Protein AF-A0A9N9RBT6-F1 (afdb_monomer_lite)

Structure (mmCIF, N/CA/C/O backbone):
data_AF-A0A9N9RBT6-F1
#
_entry.id   AF-A0A9N9RBT6-F1
#
loop_
_atom_site.group_PDB
_atom_site.id
_atom_site.type_symbol
_atom_site.label_atom_id
_atom_site.label_alt_id
_atom_site.label_comp_id
_atom_site.label_asym_id
_atom_site.label_entity_id
_atom_site.label_seq_id
_atom_site.pdbx_PDB_ins_code
_atom_site.Cartn_x
_atom_site.Cartn_y
_atom_site.Cartn_z
_atom_site.occupancy
_atom_site.B_iso_or_equiv
_atom_site.auth_seq_id
_atom_site.auth_comp_id
_atom_site.auth_asym_id
_atom_site.auth_atom_id
_atom_site.pdbx_PDB_model_num
ATOM 1 N N . MET A 1 1 ? 18.161 -20.774 10.413 1.00 52.84 1 MET A N 1
ATOM 2 C CA . MET A 1 1 ? 17.268 -19.780 11.058 1.00 52.84 1 MET A CA 1
ATOM 3 C C . MET A 1 1 ? 17.213 -18.437 10.301 1.00 52.84 1 MET A C 1
ATOM 5 O O . MET A 1 1 ? 16.970 -17.416 10.923 1.00 52.84 1 MET A O 1
ATOM 9 N N . GLY A 1 2 ? 17.414 -18.402 8.971 1.00 64.50 2 GLY A N 1
ATOM 10 C CA . GLY A 1 2 ? 17.538 -17.132 8.224 1.00 64.50 2 GLY A CA 1
ATOM 11 C C . GLY A 1 2 ? 16.326 -16.711 7.378 1.00 64.50 2 GLY A C 1
ATOM 12 O O . GLY A 1 2 ? 16.157 -15.529 7.116 1.00 64.50 2 GLY A O 1
ATOM 13 N N . THR A 1 3 ? 15.465 -17.640 6.949 1.00 75.50 3 THR A N 1
ATOM 14 C CA . THR A 1 3 ? 14.363 -17.349 6.006 1.00 75.50 3 THR A CA 1
ATOM 15 C C . THR A 1 3 ? 13.043 -17.027 6.699 1.00 75.50 3 THR A C 1
ATOM 17 O O . THR A 1 3 ? 12.345 -16.108 6.285 1.00 75.50 3 THR A O 1
ATOM 20 N N . THR A 1 4 ? 12.726 -17.722 7.793 1.00 81.62 4 THR A N 1
ATOM 21 C CA . THR A 1 4 ? 11.496 -17.502 8.568 1.00 81.62 4 THR A CA 1
ATOM 22 C C . THR A 1 4 ? 11.439 -16.105 9.182 1.00 81.62 4 THR A C 1
ATOM 24 O O . THR A 1 4 ? 10.393 -15.467 9.123 1.00 81.62 4 THR A O 1
ATOM 27 N N . GLY A 1 5 ? 12.564 -15.587 9.688 1.00 85.06 5 GLY A N 1
ATOM 28 C CA . GLY A 1 5 ? 12.639 -14.224 10.228 1.00 85.06 5 GLY A CA 1
ATOM 29 C C . GLY A 1 5 ? 12.307 -13.151 9.18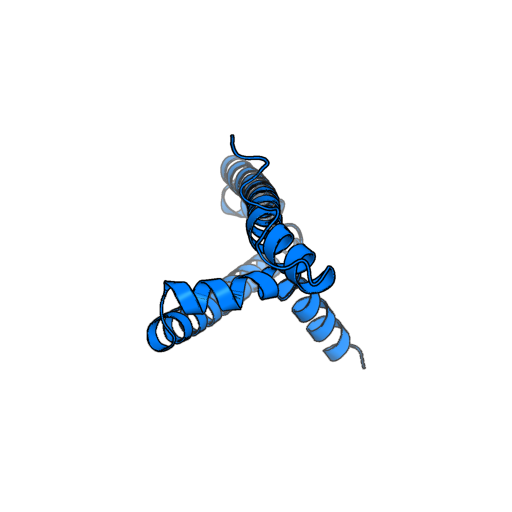7 1.00 85.06 5 GLY A C 1
ATOM 30 O O . GLY A 1 5 ? 11.530 -12.245 9.467 1.00 85.06 5 GLY A O 1
ATOM 31 N N . LEU A 1 6 ? 12.809 -13.294 7.955 1.00 87.56 6 LEU A N 1
ATOM 32 C CA . LEU A 1 6 ? 12.514 -12.360 6.863 1.00 87.56 6 LEU A CA 1
ATOM 33 C C . LEU A 1 6 ? 11.032 -12.392 6.470 1.00 87.56 6 LEU A C 1
ATOM 35 O O . LEU A 1 6 ? 10.429 -11.341 6.268 1.00 87.56 6 LEU A O 1
ATOM 39 N N . SER A 1 7 ? 10.429 -13.583 6.400 1.00 86.50 7 SER A N 1
ATOM 40 C CA . SER A 1 7 ? 9.000 -13.735 6.104 1.00 86.50 7 SER A CA 1
ATOM 41 C C . SER A 1 7 ? 8.112 -13.094 7.172 1.00 86.50 7 SER A C 1
ATOM 43 O O . SER A 1 7 ? 7.114 -12.463 6.833 1.00 86.50 7 SER A O 1
ATOM 45 N N . ILE A 1 8 ? 8.486 -13.217 8.448 1.00 89.75 8 ILE A N 1
ATOM 46 C CA . ILE A 1 8 ? 7.746 -12.623 9.569 1.00 89.75 8 ILE A CA 1
ATOM 47 C C . ILE A 1 8 ? 7.864 -11.096 9.547 1.00 89.75 8 ILE A C 1
ATOM 49 O O . ILE A 1 8 ? 6.856 -10.411 9.699 1.00 89.75 8 ILE A O 1
ATOM 53 N N . THR A 1 9 ? 9.055 -10.548 9.291 1.00 91.19 9 THR A N 1
ATOM 54 C CA . THR A 1 9 ? 9.237 -9.094 9.161 1.00 91.19 9 THR A CA 1
ATOM 55 C C . THR A 1 9 ? 8.417 -8.530 8.002 1.00 91.19 9 THR A C 1
ATOM 57 O O . THR A 1 9 ? 7.743 -7.518 8.172 1.00 91.19 9 THR A O 1
ATOM 60 N N . LEU A 1 10 ? 8.402 -9.214 6.850 1.00 89.50 10 LEU A N 1
ATOM 61 C CA . LEU A 1 10 ? 7.557 -8.833 5.714 1.00 89.50 10 LEU A CA 1
ATOM 62 C C . LEU A 1 10 ? 6.067 -8.867 6.077 1.00 89.50 10 LEU A C 1
ATOM 64 O O . LEU A 1 10 ? 5.341 -7.931 5.752 1.00 89.50 10 LEU A O 1
ATOM 68 N N . ALA A 1 11 ? 5.612 -9.910 6.775 1.00 89.06 11 ALA A N 1
ATOM 69 C CA . ALA A 1 11 ? 4.227 -10.008 7.226 1.00 89.06 11 ALA A CA 1
ATOM 70 C C . ALA A 1 11 ? 3.857 -8.864 8.183 1.00 89.06 11 ALA A C 1
ATOM 72 O O . ALA A 1 11 ? 2.805 -8.250 8.019 1.00 89.06 11 ALA A O 1
ATOM 73 N N . ASN A 1 12 ? 4.740 -8.526 9.127 1.00 91.12 12 ASN A N 1
ATOM 74 C CA . ASN A 1 12 ? 4.527 -7.420 10.059 1.00 91.12 12 ASN A CA 1
ATOM 75 C C . ASN A 1 12 ? 4.393 -6.072 9.329 1.00 91.12 12 ASN A C 1
ATOM 77 O O . ASN A 1 12 ? 3.508 -5.280 9.643 1.00 91.12 12 ASN A O 1
ATOM 81 N N . SER A 1 13 ? 5.218 -5.837 8.303 1.00 89.00 13 SER A N 1
ATOM 82 C CA . SER A 1 13 ? 5.123 -4.631 7.472 1.00 89.00 13 SER A CA 1
ATOM 83 C C . SER A 1 13 ? 3.835 -4.558 6.644 1.00 89.00 13 SER A C 1
ATOM 85 O O . SER A 1 13 ? 3.343 -3.459 6.415 1.00 89.00 13 SER A O 1
ATOM 87 N N . ILE A 1 14 ? 3.285 -5.695 6.198 1.00 86.94 14 ILE A N 1
ATOM 88 C CA . ILE A 1 14 ? 2.030 -5.738 5.424 1.00 86.94 14 ILE A CA 1
ATOM 89 C C . ILE A 1 14 ? 0.811 -5.530 6.326 1.00 86.94 14 ILE A C 1
ATOM 91 O O . ILE A 1 14 ? -0.1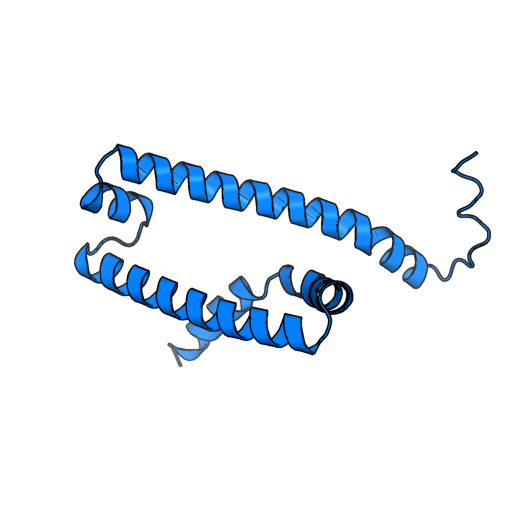00 -4.797 5.951 1.00 86.94 14 ILE A O 1
ATOM 95 N N . ILE A 1 15 ? 0.778 -6.177 7.496 1.00 88.81 15 ILE A N 1
ATOM 96 C CA . ILE A 1 15 ? -0.349 -6.067 8.434 1.00 88.81 15 ILE A CA 1
ATOM 97 C C . ILE A 1 15 ? -0.480 -4.618 8.914 1.00 88.81 15 ILE A C 1
ATOM 99 O O . ILE A 1 15 ? -1.570 -4.047 8.835 1.00 88.81 15 ILE A O 1
ATOM 103 N N . GLY A 1 16 ? 0.640 -4.024 9.349 1.00 81.88 16 GLY A N 1
ATOM 104 C CA . GLY A 1 16 ? 0.742 -2.616 9.730 1.00 81.88 16 GLY A CA 1
ATOM 105 C C . GLY A 1 16 ? -0.433 -2.102 10.575 1.00 81.88 16 GLY A C 1
ATOM 106 O O . GLY A 1 16 ? -1.038 -2.828 11.361 1.00 81.88 16 GLY A O 1
ATOM 107 N N . VAL A 1 17 ? -0.774 -0.826 10.387 1.00 74.00 17 VAL A N 1
ATOM 108 C CA . VAL A 1 17 ? -1.951 -0.184 11.007 1.00 74.00 17 VAL A CA 1
ATOM 109 C C . VAL A 1 17 ? -3.251 -0.526 10.254 1.00 74.00 17 VAL A C 1
ATOM 111 O O . VAL A 1 17 ? -4.346 -0.361 10.789 1.00 74.00 17 VAL A O 1
ATOM 114 N N . GLY A 1 18 ? -3.157 -1.071 9.035 1.00 78.19 18 GLY A N 1
ATOM 115 C CA . GLY A 1 18 ? -4.307 -1.392 8.180 1.00 78.19 18 GLY A CA 1
ATOM 116 C C . GLY A 1 18 ? -5.287 -2.404 8.784 1.00 78.19 18 GLY A C 1
ATOM 117 O O . GLY A 1 18 ? -6.466 -2.405 8.431 1.00 78.19 18 GLY A O 1
ATOM 118 N N . ILE A 1 19 ? -4.849 -3.217 9.752 1.00 86.62 19 ILE A N 1
ATOM 119 C CA . ILE A 1 19 ? -5.726 -4.170 10.442 1.00 86.62 19 ILE A CA 1
ATOM 120 C C . ILE A 1 19 ? -6.841 -3.501 11.260 1.00 86.62 19 ILE A C 1
ATOM 122 O O . ILE A 1 19 ? -7.884 -4.113 11.473 1.00 86.62 19 ILE A O 1
ATOM 126 N N . LEU A 1 20 ? -6.671 -2.234 11.658 1.00 82.50 20 LEU A N 1
ATOM 127 C CA . LEU A 1 20 ? -7.714 -1.468 12.351 1.00 82.50 20 LEU A CA 1
ATOM 128 C C . LEU A 1 20 ? -8.911 -1.152 11.441 1.00 82.50 20 LEU A C 1
ATOM 130 O O . LEU A 1 20 ? -10.033 -1.041 11.926 1.00 82.50 20 LEU A O 1
ATOM 134 N N . ALA A 1 21 ? -8.691 -1.054 10.127 1.00 81.38 21 ALA A N 1
ATOM 135 C CA . ALA A 1 21 ? -9.739 -0.770 9.147 1.00 81.38 21 ALA A CA 1
ATOM 136 C C . ALA A 1 21 ? -10.459 -2.037 8.644 1.00 81.38 21 ALA A C 1
ATOM 138 O O . ALA A 1 21 ? -11.589 -1.954 8.168 1.00 81.38 21 ALA A O 1
ATOM 139 N N . MET A 1 22 ? -9.852 -3.223 8.791 1.00 86.25 22 MET A N 1
ATOM 140 C CA . MET A 1 22 ? -10.468 -4.509 8.427 1.00 86.25 22 MET A CA 1
ATOM 141 C C . MET A 1 22 ? -11.884 -4.708 9.004 1.00 86.25 22 MET A C 1
ATOM 143 O O . MET A 1 22 ? -12.783 -5.012 8.220 1.00 86.25 22 MET A O 1
ATOM 147 N N . PRO A 1 23 ? -12.151 -4.527 10.317 1.00 84.88 23 PRO A N 1
ATOM 148 C CA . PRO A 1 23 ? -13.500 -4.717 10.859 1.00 84.88 23 PRO A CA 1
ATOM 149 C C . PRO A 1 23 ? -14.528 -3.750 10.255 1.00 84.88 23 PRO A C 1
ATOM 151 O O . PRO A 1 23 ? -15.669 -4.146 10.021 1.00 84.88 23 PRO A O 1
ATOM 154 N N . PHE A 1 24 ? -14.123 -2.517 9.938 1.00 82.44 24 PHE A N 1
ATOM 155 C CA . PHE A 1 24 ? -14.982 -1.547 9.261 1.00 82.44 24 PHE A CA 1
ATOM 156 C C . PHE A 1 24 ? -15.344 -2.012 7.841 1.00 82.44 24 PHE A C 1
ATOM 158 O O . PHE A 1 24 ? -16.513 -1.973 7.460 1.00 82.44 24 PHE A O 1
ATOM 165 N N . CYS A 1 25 ? -14.385 -2.562 7.086 1.00 82.00 25 CYS A N 1
ATOM 166 C CA . CYS A 1 25 ? -14.654 -3.161 5.774 1.00 82.00 25 CYS A CA 1
ATOM 167 C C . CYS A 1 25 ? -15.693 -4.294 5.844 1.00 82.00 25 CYS A C 1
ATOM 169 O O . CYS A 1 25 ? -16.566 -4.381 4.982 1.00 82.00 25 CYS A O 1
ATOM 171 N N . PHE A 1 26 ? -15.630 -5.144 6.875 1.00 86.62 26 PHE A N 1
ATOM 172 C CA . PHE A 1 26 ? -16.602 -6.226 7.070 1.00 86.62 26 PHE A CA 1
ATOM 173 C C . PHE A 1 26 ? -18.004 -5.716 7.424 1.00 86.62 26 PHE A C 1
ATOM 175 O O . PHE A 1 26 ? -18.986 -6.311 6.977 1.00 86.62 26 PHE A O 1
ATOM 182 N N . GLN A 1 27 ? -18.113 -4.625 8.189 1.00 82.88 27 GLN A N 1
ATOM 183 C CA . GLN A 1 27 ? -19.407 -4.018 8.515 1.00 82.88 27 GLN A CA 1
ATOM 184 C C . GLN A 1 27 ? -20.073 -3.367 7.298 1.00 82.88 27 GLN A C 1
ATOM 186 O O . GLN A 1 27 ? -21.282 -3.494 7.138 1.00 82.88 27 GLN A O 1
ATOM 191 N N . GLN A 1 28 ? -19.297 -2.716 6.426 1.00 85.00 28 GLN A N 1
ATOM 192 C CA . GLN A 1 28 ? -19.834 -2.019 5.252 1.00 85.00 28 GLN A CA 1
ATOM 193 C C . GLN A 1 28 ? -20.175 -2.972 4.094 1.00 85.00 28 GLN A C 1
ATOM 195 O O . GLN A 1 28 ? -21.207 -2.816 3.447 1.00 85.00 28 GLN A O 1
ATOM 200 N N . CYS A 1 29 ? -19.329 -3.975 3.829 1.00 81.75 29 CYS A N 1
ATOM 201 C CA . CYS A 1 29 ? -19.488 -4.875 2.678 1.00 81.75 29 CYS A CA 1
ATOM 202 C C . CYS A 1 29 ? -20.227 -6.188 3.002 1.00 81.75 29 CYS A C 1
ATOM 204 O O . CYS A 1 29 ? -20.597 -6.920 2.084 1.00 81.75 29 CYS A O 1
ATOM 206 N N . GLY A 1 30 ? -20.431 -6.513 4.284 1.00 87.19 30 GLY A N 1
ATOM 207 C CA . GLY A 1 30 ? -20.972 -7.797 4.739 1.00 87.19 30 GLY A CA 1
ATOM 208 C C . GLY A 1 30 ? -19.950 -8.944 4.690 1.00 87.19 30 GLY A C 1
ATOM 209 O O . GLY A 1 30 ? -18.989 -8.921 3.923 1.00 87.19 30 GLY A O 1
ATOM 210 N N . VAL A 1 31 ? -20.153 -9.981 5.514 1.00 89.88 31 VAL A N 1
ATOM 211 C CA . VAL A 1 31 ? -19.150 -11.045 5.743 1.00 89.88 31 VAL A CA 1
ATOM 212 C C . VAL A 1 31 ? -18.816 -11.829 4.473 1.00 89.88 31 VAL A C 1
ATOM 214 O O . VAL A 1 31 ? -17.645 -11.968 4.135 1.00 89.88 31 VAL A O 1
ATOM 217 N N . LEU A 1 32 ? -19.829 -12.305 3.742 1.00 91.50 32 LEU A N 1
ATOM 218 C CA . LEU A 1 32 ? -19.616 -13.161 2.570 1.00 91.50 32 LEU A CA 1
ATOM 219 C C . LEU A 1 32 ? -18.845 -12.431 1.455 1.00 91.50 32 LEU A C 1
ATOM 221 O O . LEU A 1 32 ? -17.882 -12.966 0.902 1.00 91.50 32 LEU A O 1
ATOM 225 N N . LEU A 1 33 ? -19.250 -11.195 1.147 1.00 92.31 33 LEU A N 1
ATOM 226 C CA . LEU A 1 33 ? -18.646 -10.396 0.082 1.00 92.31 33 LEU A CA 1
ATOM 227 C C . LEU A 1 33 ? -17.240 -9.923 0.472 1.00 92.31 33 LEU A C 1
ATOM 229 O O . LEU A 1 33 ? -16.320 -10.014 -0.339 1.00 92.31 33 LEU A O 1
ATOM 233 N N . ALA A 1 34 ? -17.046 -9.488 1.722 1.00 90.31 34 ALA A N 1
ATOM 234 C CA . ALA A 1 34 ? -15.737 -9.089 2.229 1.00 90.31 34 ALA A CA 1
ATOM 235 C C . ALA A 1 34 ? -14.731 -10.250 2.191 1.00 90.31 34 ALA A C 1
ATOM 237 O O . ALA A 1 34 ? -13.608 -10.065 1.724 1.00 90.31 34 ALA A O 1
ATOM 238 N N . THR A 1 35 ? -15.127 -11.464 2.595 1.00 91.38 35 THR A N 1
ATOM 239 C CA . THR A 1 35 ? -14.259 -12.648 2.496 1.00 91.38 35 THR A CA 1
ATOM 240 C C . THR A 1 35 ? -13.886 -12.959 1.046 1.00 91.38 35 THR A C 1
ATOM 242 O O . THR A 1 35 ? -12.722 -13.245 0.766 1.00 91.38 35 THR A O 1
ATOM 245 N N . LEU A 1 36 ? -14.833 -12.858 0.107 1.00 94.25 36 LEU A N 1
ATOM 246 C CA . LEU A 1 36 ? -14.563 -13.095 -1.312 1.00 94.25 36 LEU A CA 1
ATOM 247 C C . LEU A 1 36 ? -13.590 -12.055 -1.890 1.00 94.25 36 LEU A C 1
ATOM 249 O O . LEU A 1 36 ? -12.620 -12.426 -2.550 1.00 94.25 36 LEU A O 1
ATOM 253 N N . ILE A 1 37 ? -13.790 -10.769 -1.590 1.00 92.69 37 ILE A N 1
ATOM 254 C CA . ILE A 1 37 ? -12.889 -9.687 -2.017 1.00 92.69 37 ILE A CA 1
ATOM 255 C C . ILE A 1 37 ? -11.492 -9.877 -1.418 1.00 92.69 37 ILE A C 1
ATOM 257 O O . ILE A 1 37 ? -10.505 -9.741 -2.136 1.00 92.69 37 ILE A O 1
ATOM 261 N N . LEU A 1 38 ? -11.387 -10.241 -0.137 1.00 91.88 38 LEU A N 1
ATOM 262 C CA . LEU A 1 38 ? -10.099 -10.501 0.514 1.00 91.88 38 LEU A CA 1
ATOM 263 C C . LEU A 1 38 ? -9.348 -11.668 -0.137 1.00 91.88 38 LEU A C 1
ATOM 265 O O . LEU A 1 38 ? -8.141 -11.565 -0.360 1.00 91.88 38 LEU A O 1
ATOM 269 N N . LEU A 1 39 ? -10.045 -12.753 -0.492 1.00 93.50 39 LEU A N 1
ATOM 270 C CA . LEU A 1 39 ? -9.442 -13.877 -1.214 1.00 93.50 39 LEU A CA 1
ATOM 271 C C . LEU A 1 39 ? -8.947 -13.456 -2.602 1.00 93.50 39 LEU A C 1
ATOM 273 O O . LEU A 1 39 ? -7.815 -13.778 -2.970 1.00 93.50 39 LEU A O 1
ATOM 277 N N . LEU A 1 40 ? -9.756 -12.703 -3.352 1.00 95.19 40 LEU A N 1
ATOM 278 C CA . LEU A 1 40 ? -9.367 -12.185 -4.664 1.00 95.19 40 LEU A CA 1
ATOM 279 C C . LEU A 1 40 ? -8.164 -11.242 -4.567 1.00 95.19 40 LEU A C 1
ATOM 281 O O . LEU A 1 40 ? -7.203 -11.405 -5.316 1.00 95.19 40 LEU A O 1
ATOM 285 N N . MET A 1 41 ? -8.166 -10.309 -3.614 1.00 92.06 41 MET A N 1
ATOM 286 C CA . MET A 1 41 ? -7.040 -9.401 -3.387 1.00 92.06 41 MET A CA 1
ATOM 287 C C . MET A 1 41 ? -5.777 -10.164 -2.996 1.00 92.06 41 MET A C 1
ATOM 289 O O . MET A 1 41 ? -4.706 -9.870 -3.516 1.00 92.06 41 MET A O 1
ATOM 293 N N . GLY A 1 42 ? -5.891 -11.212 -2.175 1.00 92.81 42 GLY A N 1
ATOM 294 C CA . GLY A 1 42 ? -4.769 -12.094 -1.857 1.00 92.81 42 GLY A CA 1
ATOM 295 C C . GLY A 1 42 ? -4.176 -12.786 -3.091 1.00 92.81 42 GLY A C 1
ATOM 296 O O . GLY A 1 42 ? -2.951 -12.858 -3.228 1.00 92.81 42 GLY A O 1
ATOM 297 N N . LEU A 1 43 ? -5.019 -13.262 -4.015 1.00 95.69 43 LEU A N 1
ATOM 298 C CA . LEU A 1 43 ? -4.571 -13.851 -5.283 1.00 95.69 43 LEU A CA 1
ATOM 299 C C . LEU A 1 43 ? -3.886 -12.817 -6.181 1.00 95.69 43 LEU A C 1
ATOM 301 O O . LEU A 1 43 ? -2.791 -13.076 -6.684 1.00 95.69 43 LEU A O 1
ATOM 305 N N . VAL A 1 44 ? -4.488 -11.636 -6.339 1.00 95.38 44 VAL A N 1
ATOM 306 C CA . VAL A 1 44 ? -3.927 -10.539 -7.139 1.00 95.38 44 VAL A CA 1
ATOM 307 C C . VAL A 1 44 ? -2.587 -10.082 -6.563 1.00 95.38 44 VAL A C 1
ATOM 309 O O . VAL A 1 44 ? -1.612 -9.994 -7.304 1.00 95.38 44 VAL A O 1
ATOM 312 N N . SER A 1 45 ? -2.478 -9.879 -5.246 1.00 93.19 45 SER A N 1
ATOM 313 C CA . SER A 1 45 ? -1.214 -9.513 -4.597 1.00 93.19 45 SER A CA 1
ATOM 314 C C . SER A 1 45 ? -0.130 -10.569 -4.809 1.00 93.19 45 SER A C 1
ATOM 316 O O . SER A 1 45 ? 1.008 -10.216 -5.117 1.00 93.19 45 SER A O 1
ATOM 318 N N . ARG A 1 46 ? -0.461 -11.865 -4.711 1.00 92.31 46 ARG A N 1
ATOM 319 C CA . ARG A 1 46 ? 0.496 -12.944 -5.015 1.00 92.31 46 ARG A CA 1
ATOM 320 C C . ARG A 1 46 ? 0.976 -12.884 -6.462 1.00 92.31 46 ARG A C 1
ATOM 322 O O . ARG A 1 46 ? 2.178 -12.998 -6.702 1.00 92.31 46 ARG A O 1
ATOM 329 N N . LEU A 1 47 ? 0.062 -12.679 -7.407 1.00 94.75 47 LEU A N 1
ATOM 330 C CA . LEU A 1 47 ? 0.384 -12.574 -8.827 1.00 94.75 47 LEU A CA 1
ATOM 331 C C . LEU A 1 47 ? 1.270 -11.351 -9.119 1.00 94.75 47 LEU A C 1
ATOM 333 O O . LEU A 1 47 ? 2.284 -11.477 -9.806 1.00 94.75 47 LEU A O 1
ATOM 337 N N . CYS A 1 48 ? 0.951 -10.195 -8.533 1.00 91.94 48 CYS A N 1
ATOM 338 C CA . CYS A 1 48 ? 1.762 -8.982 -8.626 1.00 91.94 48 CYS A CA 1
ATOM 339 C C . CYS A 1 48 ? 3.176 -9.203 -8.081 1.00 91.94 48 CYS A C 1
ATOM 341 O O . CYS A 1 48 ? 4.149 -8.903 -8.770 1.00 91.94 48 CYS A O 1
ATOM 343 N N . CYS A 1 49 ? 3.310 -9.781 -6.884 1.00 89.81 49 CYS A N 1
ATOM 344 C CA . CYS A 1 49 ? 4.614 -10.098 -6.300 1.00 89.81 49 CYS A CA 1
ATOM 345 C C . CYS A 1 49 ? 5.421 -11.053 -7.188 1.00 89.81 49 CYS A C 1
ATOM 347 O O . CYS A 1 49 ? 6.620 -10.847 -7.369 1.00 89.81 49 CYS A O 1
ATOM 349 N N . TYR A 1 50 ? 4.776 -12.065 -7.776 1.00 91.25 50 TYR A N 1
ATOM 350 C CA . TYR A 1 50 ? 5.427 -12.997 -8.697 1.00 91.25 50 TYR A CA 1
ATOM 351 C C . TYR A 1 50 ? 5.964 -12.289 -9.947 1.00 91.25 50 TYR A C 1
ATOM 353 O O . TYR A 1 50 ? 7.137 -12.453 -10.289 1.00 91.25 50 TYR A O 1
ATOM 361 N N . PHE A 1 51 ? 5.145 -11.462 -10.605 1.00 88.00 51 PHE A N 1
ATOM 362 C CA . PHE A 1 51 ? 5.583 -10.707 -11.780 1.00 88.00 51 PHE A CA 1
ATOM 363 C C . PHE A 1 51 ? 6.677 -9.692 -11.448 1.00 88.00 51 PHE A C 1
ATOM 365 O O . PHE A 1 51 ? 7.659 -9.599 -12.183 1.00 88.00 51 PHE A O 1
ATOM 372 N N . LEU A 1 52 ? 6.556 -8.977 -10.329 1.00 86.06 52 LEU A N 1
ATOM 373 C CA . LEU A 1 52 ? 7.569 -8.025 -9.877 1.00 86.06 52 LEU A CA 1
ATOM 374 C C . LEU A 1 52 ? 8.905 -8.715 -9.597 1.00 86.06 52 LEU A C 1
ATOM 376 O O . LEU A 1 52 ? 9.938 -8.248 -10.070 1.00 86.06 52 LEU A O 1
ATOM 380 N N . LEU A 1 53 ? 8.894 -9.846 -8.888 1.00 86.25 53 LEU A N 1
ATOM 381 C CA . LEU A 1 53 ? 10.104 -10.622 -8.617 1.00 86.25 53 LEU A CA 1
ATOM 382 C C . LEU A 1 53 ? 10.731 -11.160 -9.903 1.00 86.25 53 LEU A C 1
ATOM 384 O O . LEU A 1 53 ? 11.943 -11.043 -10.078 1.00 86.25 53 LEU A O 1
ATOM 388 N N . LYS A 1 54 ? 9.925 -11.701 -10.824 1.00 84.94 54 LYS A N 1
ATOM 389 C CA . LYS A 1 54 ? 10.408 -12.200 -12.119 1.00 84.94 54 LYS A CA 1
ATOM 390 C C . LYS A 1 54 ? 11.084 -11.088 -12.928 1.00 84.94 54 LYS A C 1
ATOM 392 O O . LYS A 1 54 ? 12.179 -11.290 -13.449 1.00 84.94 54 LYS A O 1
ATOM 397 N N . SER A 1 55 ? 10.472 -9.909 -12.988 1.00 79.19 55 SER A N 1
ATOM 398 C CA . SER A 1 55 ? 11.021 -8.743 -13.687 1.00 79.19 55 SER A CA 1
ATOM 399 C C . SER A 1 55 ? 12.276 -8.189 -13.001 1.00 79.19 55 SER A C 1
ATOM 401 O O . SER A 1 55 ? 13.255 -7.878 -13.676 1.00 79.19 55 SER A O 1
ATOM 403 N N . ALA A 1 56 ? 12.303 -8.132 -11.666 1.00 80.50 56 ALA A N 1
ATOM 404 C CA . ALA A 1 56 ? 13.472 -7.699 -10.898 1.00 80.50 56 ALA A CA 1
ATOM 405 C C . ALA A 1 56 ? 14.674 -8.645 -11.073 1.00 80.50 56 ALA A C 1
ATOM 407 O O . ALA A 1 56 ? 15.814 -8.188 -11.181 1.00 80.50 56 ALA A O 1
ATOM 408 N N . LEU A 1 57 ? 14.423 -9.958 -11.147 1.00 81.31 57 LEU A N 1
ATOM 409 C CA . LEU A 1 57 ? 15.443 -10.968 -11.440 1.00 81.31 57 LEU A CA 1
ATOM 410 C C . LEU A 1 57 ? 16.018 -10.791 -12.849 1.00 81.31 57 LEU A C 1
ATOM 412 O O . LEU A 1 57 ? 17.237 -10.831 -13.008 1.00 81.31 57 LEU A O 1
ATOM 416 N N . LEU A 1 58 ? 15.164 -10.543 -13.846 1.00 74.81 58 LEU A N 1
ATOM 417 C CA . LEU A 1 58 ? 15.586 -10.357 -15.236 1.00 74.81 58 LEU A CA 1
ATOM 418 C C . LEU A 1 58 ? 16.392 -9.061 -15.434 1.00 74.81 58 LEU A C 1
ATOM 420 O O . LEU A 1 58 ? 17.389 -9.063 -16.148 1.00 74.81 58 LEU A O 1
ATOM 424 N N . ALA A 1 59 ? 16.007 -7.970 -14.766 1.00 70.88 59 ALA A N 1
ATOM 425 C CA . ALA A 1 59 ? 16.707 -6.687 -14.860 1.00 70.88 59 ALA A CA 1
ATOM 426 C C . ALA A 1 59 ? 17.921 -6.560 -13.920 1.00 70.88 59 ALA A C 1
ATOM 428 O O . ALA A 1 59 ? 18.663 -5.584 -14.009 1.00 70.88 59 ALA A O 1
ATOM 429 N N . ARG A 1 60 ? 18.125 -7.510 -12.991 1.00 68.50 60 ARG A N 1
ATOM 430 C CA . ARG A 1 60 ? 19.227 -7.537 -12.005 1.00 68.50 60 ARG A CA 1
ATOM 431 C C . ARG A 1 60 ? 19.363 -6.249 -11.167 1.00 68.50 60 ARG A C 1
ATOM 433 O O . ARG A 1 60 ? 20.440 -5.938 -10.653 1.00 68.50 60 ARG A O 1
ATOM 440 N N . ARG A 1 61 ? 18.273 -5.490 -11.013 1.00 63.53 61 ARG A N 1
ATOM 441 C CA . ARG A 1 61 ? 18.188 -4.231 -10.255 1.00 63.53 61 ARG A CA 1
ATOM 442 C C . ARG A 1 61 ? 17.113 -4.357 -9.177 1.00 63.53 61 ARG A C 1
ATOM 444 O O . ARG A 1 61 ? 16.050 -4.912 -9.425 1.00 63.53 61 ARG A O 1
ATOM 451 N N . ARG A 1 62 ? 17.390 -3.830 -7.978 1.00 64.75 62 ARG A N 1
ATOM 452 C CA . ARG A 1 62 ? 16.483 -3.928 -6.815 1.00 64.75 62 ARG A CA 1
ATOM 453 C C . ARG A 1 62 ? 15.485 -2.770 -6.689 1.00 64.75 62 ARG A C 1
ATOM 455 O O . ARG A 1 62 ? 14.590 -2.855 -5.859 1.00 64.75 62 ARG A O 1
ATOM 462 N N . ASN A 1 63 ? 15.619 -1.726 -7.507 1.00 73.69 63 ASN A N 1
ATOM 463 C CA . ASN A 1 63 ? 14.781 -0.528 -7.436 1.00 73.69 63 ASN A CA 1
ATOM 464 C C . ASN A 1 63 ? 13.707 -0.559 -8.534 1.00 73.69 63 ASN A C 1
ATOM 466 O O . ASN A 1 63 ? 14.041 -0.677 -9.716 1.00 73.69 63 ASN A O 1
ATOM 470 N N . PHE A 1 64 ? 12.437 -0.413 -8.146 1.00 72.25 64 PHE A N 1
ATOM 471 C CA . PHE A 1 64 ? 11.278 -0.460 -9.050 1.00 72.25 64 PHE A CA 1
ATOM 472 C C . PHE A 1 64 ? 11.323 0.613 -10.146 1.00 72.25 64 PHE A C 1
ATOM 474 O O . PHE A 1 64 ? 10.990 0.339 -11.295 1.00 72.25 64 PHE A O 1
ATOM 481 N N . GLU A 1 65 ? 11.814 1.808 -9.823 1.00 71.81 65 GLU A N 1
ATOM 482 C CA . GLU A 1 65 ? 11.932 2.929 -10.765 1.00 71.81 65 GLU A CA 1
ATOM 4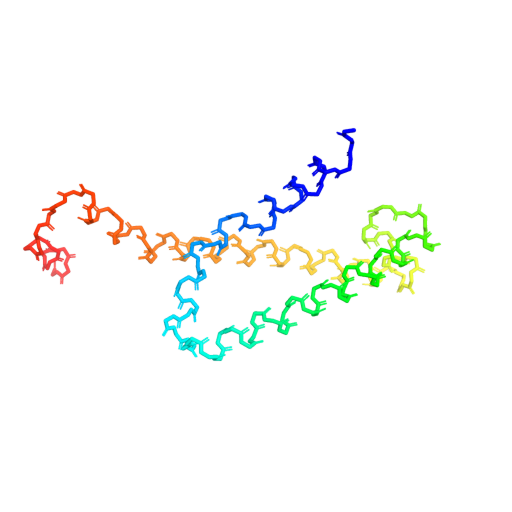83 C C . GLU A 1 65 ? 12.948 2.635 -11.874 1.00 71.81 65 GLU A C 1
ATOM 485 O O . GLU A 1 65 ? 12.709 2.909 -13.047 1.00 71.81 65 GLU A O 1
ATOM 490 N N . PHE A 1 66 ? 14.078 2.017 -11.519 1.00 66.69 66 PHE A N 1
ATOM 491 C CA . PHE A 1 66 ? 15.107 1.620 -12.482 1.00 66.69 66 PHE A CA 1
ATOM 492 C C . PHE A 1 66 ? 14.677 0.413 -13.321 1.00 66.69 66 PHE A C 1
ATOM 494 O O . PHE A 1 66 ? 15.067 0.308 -14.482 1.00 66.69 66 PHE A O 1
ATOM 501 N N . LEU A 1 67 ? 13.859 -0.478 -12.755 1.00 71.50 67 LEU A N 1
ATOM 502 C CA . LEU A 1 67 ? 13.224 -1.563 -13.500 1.00 71.50 67 LEU A CA 1
ATOM 503 C C . LEU A 1 67 ? 12.257 -1.001 -14.554 1.00 71.50 67 LEU A C 1
ATOM 505 O O . LEU A 1 67 ? 12.327 -1.387 -15.718 1.00 71.50 67 LEU A O 1
ATOM 509 N N . ALA A 1 68 ? 11.414 -0.041 -14.169 1.00 68.06 68 ALA A N 1
ATOM 510 C CA . ALA A 1 68 ? 10.501 0.639 -15.084 1.00 68.06 68 ALA A CA 1
ATOM 511 C C . ALA A 1 68 ? 11.249 1.458 -16.147 1.00 68.06 68 ALA A C 1
ATOM 513 O O . ALA A 1 68 ? 10.865 1.431 -17.313 1.00 68.06 68 ALA A O 1
ATOM 514 N N . PHE A 1 69 ? 12.362 2.100 -15.777 1.00 70.38 69 PHE A N 1
ATOM 515 C CA . PHE A 1 69 ? 13.234 2.803 -16.718 1.00 70.38 69 PHE A CA 1
ATOM 516 C C . PHE A 1 69 ? 13.791 1.877 -17.804 1.00 70.38 69 PHE A C 1
ATOM 518 O O . PHE A 1 69 ? 13.848 2.251 -18.970 1.00 70.38 69 PHE A O 1
ATOM 525 N N . HIS A 1 70 ? 14.181 0.656 -17.439 1.00 67.88 70 HIS A N 1
ATOM 526 C CA . HIS A 1 70 ? 14.753 -0.297 -18.388 1.00 67.88 70 HIS A CA 1
ATOM 527 C C . HIS A 1 70 ? 13.703 -0.920 -19.323 1.00 67.88 70 HIS A C 1
ATOM 529 O O . HIS A 1 70 ? 14.029 -1.284 -20.448 1.00 67.88 70 HIS A O 1
ATOM 535 N N . VAL A 1 71 ? 12.451 -1.066 -18.872 1.00 70.81 71 VAL A N 1
ATOM 536 C CA . VAL A 1 71 ? 11.374 -1.692 -19.665 1.00 70.81 71 VAL A CA 1
ATOM 537 C C . VAL A 1 71 ? 10.596 -0.667 -20.501 1.00 70.81 71 VAL A C 1
ATOM 539 O O . VAL A 1 71 ? 10.233 -0.960 -21.634 1.00 70.81 71 VAL A O 1
ATOM 542 N N . PHE A 1 72 ? 10.357 0.533 -19.965 1.00 73.31 72 PHE A N 1
ATOM 543 C CA . PHE A 1 72 ? 9.481 1.557 -20.554 1.00 73.31 72 PHE A CA 1
ATOM 544 C C . PHE A 1 72 ? 10.174 2.914 -20.791 1.00 73.31 72 PHE A C 1
ATOM 546 O O . PHE A 1 72 ? 9.540 3.852 -21.274 1.00 73.31 72 PHE A O 1
ATOM 553 N N . GLY A 1 73 ? 11.457 3.058 -20.449 1.00 80.12 73 GLY A N 1
ATOM 554 C CA . GLY A 1 73 ? 12.203 4.311 -20.596 1.00 80.12 73 GLY A CA 1
ATOM 555 C C . GLY A 1 73 ? 11.904 5.357 -19.513 1.00 80.12 73 GLY A C 1
ATOM 556 O O . GLY A 1 73 ? 11.344 5.074 -18.451 1.00 80.12 73 GLY A O 1
ATOM 557 N N . THR A 1 74 ? 12.279 6.609 -19.783 1.00 78.12 74 THR A N 1
ATOM 558 C CA . THR A 1 74 ? 12.111 7.768 -18.881 1.00 78.12 74 THR A CA 1
ATOM 559 C C . THR A 1 74 ? 10.662 8.000 -18.449 1.00 78.12 74 THR A C 1
ATOM 561 O O . THR A 1 74 ? 10.418 8.287 -17.278 1.00 78.12 74 THR A O 1
ATOM 564 N N . ALA A 1 75 ? 9.701 7.834 -19.363 1.00 79.69 75 A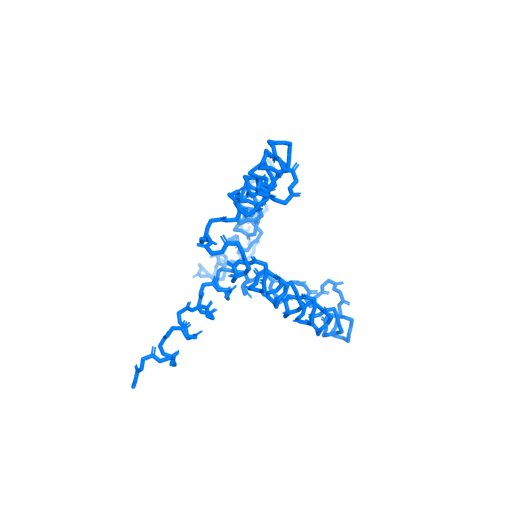LA A N 1
ATOM 565 C CA . ALA A 1 75 ? 8.278 8.021 -19.075 1.00 79.69 75 ALA A CA 1
ATOM 566 C C . ALA A 1 75 ? 7.742 6.974 -18.083 1.00 79.69 75 ALA A C 1
ATOM 568 O O . ALA A 1 75 ? 7.008 7.316 -17.157 1.00 79.69 75 ALA A O 1
ATOM 569 N N . GLY A 1 76 ? 8.159 5.710 -18.224 1.00 81.19 76 GLY A N 1
ATOM 570 C CA . GLY A 1 76 ? 7.776 4.642 -17.300 1.00 81.19 76 GLY A CA 1
ATOM 571 C C . GLY A 1 76 ? 8.356 4.826 -15.900 1.00 81.19 76 GLY A C 1
ATOM 572 O O . GLY A 1 76 ? 7.663 4.583 -14.914 1.00 81.19 76 GLY A O 1
ATOM 573 N N . LYS A 1 77 ? 9.598 5.322 -15.802 1.00 82.50 77 LYS A N 1
ATOM 574 C CA . LYS A 1 77 ? 10.202 5.695 -14.515 1.00 82.50 77 LYS A CA 1
ATOM 575 C C . LYS A 1 77 ? 9.355 6.750 -13.800 1.00 82.50 77 LYS A C 1
ATOM 577 O O . LYS A 1 77 ? 8.963 6.528 -12.659 1.00 82.50 77 LYS A O 1
ATOM 582 N N . PHE A 1 78 ? 9.043 7.850 -14.486 1.00 85.06 78 PHE A N 1
ATOM 583 C CA . PHE A 1 78 ? 8.271 8.949 -13.908 1.00 85.06 78 PHE A CA 1
ATOM 584 C C . PHE A 1 78 ? 6.861 8.508 -13.489 1.00 85.06 78 PHE A C 1
ATOM 586 O O . PHE A 1 78 ? 6.406 8.857 -12.406 1.00 85.06 78 PHE A O 1
ATOM 593 N N . GLY A 1 79 ? 6.192 7.675 -14.294 1.00 88.06 79 GLY A N 1
ATOM 594 C CA . GLY A 1 79 ? 4.873 7.138 -13.948 1.00 88.06 79 GLY A CA 1
ATOM 595 C C . GLY A 1 79 ? 4.875 6.288 -12.671 1.00 88.06 79 GLY A C 1
ATOM 596 O O . GLY A 1 79 ? 3.999 6.452 -11.825 1.00 88.06 79 GLY A O 1
ATOM 597 N N . VAL A 1 80 ? 5.871 5.409 -12.499 1.00 88.12 80 VAL A N 1
ATOM 598 C CA . VAL A 1 80 ? 6.002 4.586 -11.281 1.00 88.12 80 VAL A CA 1
ATOM 599 C C . VAL A 1 80 ? 6.364 5.439 -10.067 1.00 88.12 80 VAL A C 1
ATOM 601 O O . VAL A 1 80 ? 5.782 5.248 -9.003 1.00 88.12 80 VAL A O 1
ATOM 604 N N . GLU A 1 81 ? 7.277 6.395 -10.226 1.00 87.19 81 GLU A N 1
ATOM 605 C CA . GLU A 1 81 ? 7.696 7.323 -9.170 1.00 87.19 81 GLU A CA 1
ATOM 606 C C . GLU A 1 81 ? 6.505 8.149 -8.653 1.00 87.19 81 GLU A C 1
ATOM 608 O O . GLU A 1 81 ? 6.193 8.121 -7.460 1.00 87.19 81 GLU A O 1
ATOM 613 N N . VAL A 1 82 ? 5.746 8.778 -9.557 1.00 92.31 82 VAL A N 1
ATOM 614 C CA . VAL A 1 82 ? 4.524 9.525 -9.215 1.00 92.31 82 VAL A CA 1
ATOM 615 C C . VAL A 1 82 ? 3.457 8.611 -8.604 1.00 92.31 82 VAL A C 1
ATOM 617 O O . VAL A 1 82 ? 2.795 9.000 -7.643 1.00 92.31 82 VAL A O 1
ATOM 620 N N . GLY A 1 83 ? 3.310 7.382 -9.106 1.00 92.44 83 GLY A N 1
ATOM 621 C CA . GLY A 1 83 ? 2.374 6.400 -8.557 1.00 92.44 83 GLY A CA 1
ATOM 622 C C . GLY A 1 83 ? 2.684 6.020 -7.106 1.00 92.44 83 GLY A C 1
ATOM 623 O O . GLY A 1 83 ? 1.774 5.974 -6.278 1.00 92.44 83 GLY A O 1
ATOM 624 N N . ILE A 1 84 ? 3.961 5.799 -6.773 1.00 92.31 84 ILE A N 1
ATOM 625 C CA . ILE A 1 84 ? 4.398 5.488 -5.402 1.00 92.31 84 ILE A CA 1
ATOM 626 C C . ILE A 1 84 ? 4.156 6.684 -4.477 1.00 92.31 84 ILE A C 1
ATOM 628 O O . ILE A 1 84 ? 3.624 6.504 -3.381 1.00 92.31 84 ILE A O 1
ATOM 632 N N . ILE A 1 85 ? 4.494 7.899 -4.920 1.00 94.31 85 ILE A N 1
ATOM 633 C CA . ILE A 1 85 ? 4.257 9.129 -4.149 1.00 94.31 85 ILE A CA 1
ATOM 634 C C . ILE A 1 85 ? 2.759 9.303 -3.867 1.00 94.31 85 ILE A C 1
ATOM 636 O O . ILE A 1 85 ? 2.368 9.525 -2.720 1.00 94.31 85 ILE A O 1
ATOM 640 N N . GLY A 1 86 ? 1.911 9.138 -4.888 1.00 95.69 86 GLY A N 1
ATOM 641 C CA . GLY A 1 86 ? 0.458 9.224 -4.750 1.00 95.69 86 GLY A CA 1
ATOM 642 C C . GLY A 1 86 ? -0.115 8.162 -3.808 1.00 95.69 86 GLY A C 1
ATOM 643 O O . GLY A 1 86 ? -0.941 8.480 -2.954 1.00 95.69 86 GLY A O 1
ATOM 644 N N . PHE A 1 87 ? 0.364 6.917 -3.900 1.00 92.38 87 PHE A N 1
ATOM 645 C CA . PHE A 1 87 ? -0.040 5.837 -2.996 1.00 92.38 87 PHE A CA 1
ATOM 646 C C . PHE A 1 87 ? 0.333 6.134 -1.537 1.00 92.38 87 PHE A C 1
ATOM 648 O O . PHE A 1 87 ? -0.488 5.945 -0.636 1.00 92.38 87 PHE A O 1
ATOM 655 N N . LEU A 1 88 ? 1.547 6.637 -1.295 1.00 92.38 88 LEU A N 1
ATOM 656 C CA . LEU A 1 88 ? 2.010 6.972 0.049 1.00 92.38 88 LEU A CA 1
ATOM 657 C C . LEU A 1 88 ? 1.207 8.143 0.632 1.00 92.38 88 LEU A C 1
ATOM 659 O O . LEU A 1 88 ? 0.729 8.056 1.761 1.00 92.38 88 LEU A O 1
ATOM 663 N N . MET A 1 89 ? 0.981 9.195 -0.160 1.00 95.38 89 MET A N 1
ATOM 664 C CA . MET A 1 89 ? 0.165 10.344 0.235 1.00 95.38 89 MET A CA 1
ATOM 665 C C . MET A 1 89 ? -1.282 9.935 0.545 1.00 95.38 89 MET A C 1
ATOM 667 O O . MET A 1 89 ? -1.808 10.300 1.595 1.00 95.38 89 MET A O 1
ATOM 671 N N . GLY A 1 90 ? -1.906 9.129 -0.319 1.00 92.56 90 GLY A N 1
ATOM 672 C CA . GLY A 1 90 ? -3.256 8.605 -0.100 1.00 92.56 90 GLY A CA 1
ATOM 673 C C . GLY A 1 90 ? -3.355 7.753 1.165 1.00 92.56 90 GLY A C 1
ATOM 674 O O . GLY A 1 90 ? -4.303 7.898 1.933 1.00 92.56 90 GLY A O 1
ATOM 675 N N . THR A 1 91 ? -2.340 6.929 1.435 1.00 90.56 91 THR A N 1
ATOM 676 C CA . THR A 1 91 ? -2.268 6.113 2.656 1.00 90.56 91 THR A CA 1
ATOM 677 C C . THR A 1 91 ? -2.155 6.984 3.912 1.00 90.56 91 THR A C 1
ATOM 679 O O . THR A 1 91 ? -2.852 6.735 4.892 1.00 90.56 91 THR A O 1
ATOM 682 N N . CYS A 1 92 ? -1.344 8.048 3.886 1.00 91.06 92 CYS A N 1
ATOM 683 C CA . CYS A 1 92 ? -1.263 9.011 4.987 1.00 91.06 92 CYS A CA 1
ATOM 684 C C . CYS A 1 92 ? -2.618 9.680 5.263 1.00 91.06 92 CYS A C 1
ATOM 686 O O . CYS A 1 92 ? -3.046 9.744 6.413 1.00 91.06 92 CYS A O 1
ATOM 688 N N . ILE A 1 93 ? -3.316 10.134 4.216 1.00 92.50 93 ILE A N 1
ATOM 689 C CA . ILE A 1 93 ? -4.647 10.749 4.341 1.00 92.50 93 ILE A CA 1
ATOM 690 C C . ILE A 1 93 ? -5.652 9.743 4.914 1.00 92.50 93 ILE A C 1
ATOM 692 O O . ILE A 1 93 ? -6.379 10.071 5.850 1.00 92.50 93 ILE A O 1
ATOM 696 N N . ALA A 1 94 ? -5.660 8.507 4.407 1.00 89.38 94 ALA A N 1
ATOM 697 C CA . ALA A 1 94 ? -6.525 7.446 4.912 1.00 89.38 94 ALA A CA 1
ATOM 698 C C . ALA A 1 94 ? -6.281 7.182 6.405 1.00 89.38 94 ALA A C 1
ATOM 700 O O . ALA A 1 94 ? -7.240 7.053 7.161 1.00 89.38 94 ALA A O 1
ATOM 701 N N . TYR A 1 95 ? -5.023 7.177 6.858 1.00 87.12 95 TYR A N 1
ATOM 702 C CA . TYR A 1 95 ? -4.717 7.042 8.282 1.00 87.12 95 TYR A CA 1
ATOM 703 C C . TYR A 1 95 ? -5.268 8.193 9.122 1.00 87.12 95 TYR A C 1
ATOM 705 O O . TYR A 1 95 ? -5.836 7.934 10.180 1.00 87.12 95 TYR A O 1
ATOM 713 N N . PHE A 1 96 ? -5.160 9.440 8.659 1.00 88.50 96 PHE A N 1
ATOM 714 C CA . PHE A 1 96 ? -5.754 10.574 9.372 1.00 88.50 96 PHE A CA 1
ATOM 715 C C . PHE A 1 96 ? -7.277 10.454 9.486 1.00 88.50 96 PHE A C 1
ATOM 717 O O . PHE A 1 96 ? -7.822 10.694 10.561 1.00 88.50 96 PHE A O 1
ATOM 724 N N . VAL A 1 97 ? -7.958 10.026 8.418 1.00 87.81 97 VAL A N 1
ATOM 725 C CA . VAL A 1 97 ? -9.413 9.801 8.433 1.00 87.81 97 VAL A CA 1
ATOM 726 C C . VAL A 1 97 ? -9.789 8.681 9.406 1.00 87.81 97 VAL A C 1
ATOM 728 O O . VAL A 1 97 ? -10.682 8.856 10.227 1.00 87.81 97 VAL A O 1
ATOM 731 N N . VAL A 1 98 ? -9.070 7.558 9.369 1.00 84.31 98 VAL A N 1
ATOM 732 C CA . VAL A 1 98 ? -9.289 6.404 10.257 1.00 84.31 98 VAL A CA 1
ATOM 733 C C . VAL A 1 98 ? -9.093 6.792 11.727 1.00 84.31 98 VAL A C 1
ATOM 735 O O . VAL A 1 98 ? -9.915 6.440 12.569 1.00 84.31 98 VAL A O 1
ATOM 738 N N . VAL A 1 99 ? -8.050 7.563 12.048 1.00 84.62 99 VAL A N 1
ATOM 739 C CA . VAL A 1 99 ? -7.830 8.089 13.407 1.00 84.62 99 VAL A CA 1
ATOM 740 C C . VAL A 1 99 ? -8.925 9.083 13.809 1.00 84.62 99 VAL A C 1
ATOM 742 O O . VAL A 1 99 ? -9.335 9.079 14.966 1.00 84.62 99 VAL A O 1
ATOM 745 N N . GLY A 1 100 ? -9.429 9.899 12.880 1.00 84.12 100 GLY A N 1
ATOM 746 C CA . GLY A 1 100 ? -10.546 10.815 13.126 1.00 84.12 100 GLY A CA 1
ATOM 747 C C . GLY A 1 100 ? -11.878 10.110 13.408 1.00 84.12 100 GLY A C 1
ATOM 748 O O . GLY A 1 100 ? -12.643 10.584 14.240 1.00 84.12 100 GLY A O 1
ATOM 749 N N . ASP A 1 101 ? -12.134 8.968 12.767 1.00 83.38 101 ASP A N 1
ATOM 750 C CA . ASP A 1 101 ? -13.359 8.176 12.954 1.00 83.38 101 ASP A CA 1
ATOM 751 C C . ASP A 1 101 ? -13.305 7.317 14.232 1.00 83.38 101 ASP A C 1
ATOM 753 O O . ASP A 1 101 ? -14.202 7.347 15.079 1.00 83.38 101 ASP A O 1
ATOM 757 N N . LEU A 1 102 ? -12.195 6.599 14.427 1.00 80.31 102 LEU A N 1
ATOM 758 C CA . LEU A 1 102 ? -12.023 5.669 15.546 1.00 80.31 102 LEU A CA 1
ATOM 759 C C . LEU A 1 102 ? -11.585 6.373 16.835 1.00 80.31 102 LEU A C 1
ATOM 761 O O . LEU A 1 102 ? -11.903 5.906 17.929 1.00 80.31 102 LEU A O 1
ATOM 765 N N . GLY A 1 103 ? -10.856 7.486 16.732 1.00 80.44 103 GLY A N 1
ATOM 766 C CA . GLY A 1 103 ? -10.301 8.225 17.867 1.00 80.44 103 GLY A CA 1
ATOM 767 C C . GLY A 1 103 ? -11.356 8.625 18.903 1.00 80.44 103 GLY A C 1
ATOM 768 O O . GLY A 1 103 ? -11.214 8.246 20.068 1.00 80.44 103 GLY A O 1
ATOM 769 N N . PRO A 1 104 ? -12.448 9.311 18.514 1.00 79.44 104 PRO A N 1
ATOM 770 C CA . PRO A 1 104 ? -13.518 9.690 19.434 1.00 79.44 104 PRO A CA 1
ATOM 771 C C . PRO A 1 104 ? -14.182 8.484 20.111 1.00 79.44 104 PRO A C 1
ATOM 773 O O . PRO A 1 104 ? -14.448 8.524 21.313 1.00 79.44 104 PRO A O 1
ATOM 776 N N . GLN A 1 105 ? -14.397 7.384 19.377 1.00 75.31 105 GLN A N 1
ATOM 777 C CA . GLN A 1 105 ? -14.984 6.162 19.938 1.00 75.31 105 GLN A CA 1
ATOM 778 C C . GLN A 1 105 ? -14.072 5.505 20.984 1.00 75.31 105 GLN A C 1
ATOM 780 O O . GLN A 1 105 ? -14.549 5.022 22.013 1.00 75.31 105 GLN A O 1
ATOM 785 N N . ILE A 1 106 ? -12.759 5.491 20.736 1.00 80.88 106 ILE A N 1
ATOM 786 C CA . ILE A 1 106 ? -11.764 4.928 21.657 1.00 80.88 106 ILE A CA 1
ATOM 787 C C . ILE A 1 106 ? -11.649 5.799 22.914 1.00 80.88 106 ILE A C 1
ATOM 789 O O . ILE A 1 106 ? -11.677 5.267 24.024 1.00 80.88 106 ILE A O 1
ATOM 793 N N . ILE A 1 107 ? -11.579 7.128 22.762 1.00 78.06 107 ILE A N 1
ATOM 794 C CA . ILE A 1 107 ? -11.484 8.073 23.888 1.00 78.06 107 ILE A CA 1
ATOM 795 C C . ILE A 1 107 ? -12.750 8.014 24.752 1.00 78.06 107 ILE A C 1
ATOM 797 O O . ILE A 1 107 ? -12.646 7.939 25.976 1.00 78.06 107 ILE A O 1
ATOM 801 N N . SER A 1 108 ? -13.935 7.968 24.135 1.00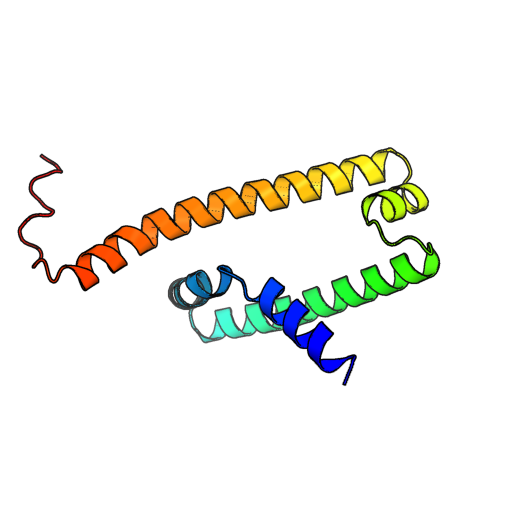 75.44 108 SER A N 1
ATOM 802 C CA . SER A 1 108 ? -15.213 7.835 24.846 1.00 75.44 108 SER A CA 1
ATOM 803 C C . SER A 1 108 ? -15.282 6.543 25.670 1.00 75.44 108 SER A C 1
ATOM 805 O O . SER A 1 108 ? -15.668 6.579 26.840 1.00 75.44 108 SER A O 1
ATOM 807 N N . LYS A 1 109 ? -14.825 5.413 25.109 1.00 74.75 109 LYS A N 1
ATOM 808 C CA . LYS A 1 109 ? -14.739 4.139 25.842 1.00 74.75 109 LYS A CA 1
ATOM 809 C C . LYS A 1 109 ? -13.721 4.172 26.982 1.00 74.75 109 LYS A C 1
ATOM 811 O O . LYS A 1 109 ? -14.001 3.603 28.033 1.00 74.75 109 LYS A O 1
ATOM 816 N N . MET A 1 110 ? -12.570 4.822 26.800 1.00 73.81 110 MET A N 1
ATOM 817 C CA . MET A 1 110 ? -11.550 4.918 27.852 1.00 73.81 110 MET A CA 1
ATOM 818 C C . MET A 1 110 ? -11.973 5.811 29.020 1.00 73.81 110 MET A C 1
ATOM 820 O O . MET A 1 110 ? -11.649 5.496 30.160 1.00 73.81 110 ME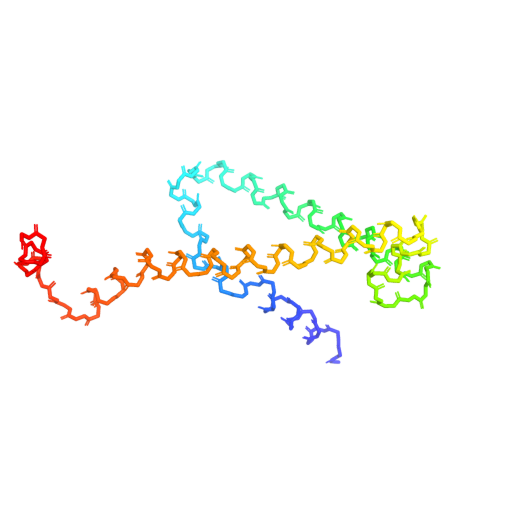T A O 1
ATOM 824 N N . PHE A 1 111 ? -12.693 6.904 28.762 1.00 72.38 111 PHE A N 1
ATOM 825 C CA . PHE A 1 111 ? -13.077 7.849 29.812 1.00 72.38 111 PHE A CA 1
ATOM 826 C C . PHE A 1 111 ? -14.387 7.501 30.542 1.00 72.38 111 PHE A C 1
ATOM 828 O O . PHE A 1 111 ? -14.716 8.179 31.508 1.00 72.38 111 PHE A O 1
ATOM 835 N N . ASN A 1 112 ? -15.128 6.456 30.138 1.00 62.31 112 ASN A N 1
ATOM 836 C CA . ASN A 1 112 ? -16.423 6.062 30.734 1.00 62.31 112 ASN A CA 1
ATOM 837 C C . ASN A 1 112 ? -17.423 7.235 30.879 1.00 62.31 112 ASN A C 1
ATOM 839 O O . ASN A 1 112 ? -18.314 7.220 31.728 1.00 62.31 112 ASN A O 1
ATOM 843 N N . ILE A 1 113 ? -17.272 8.279 30.060 1.00 59.56 113 ILE A N 1
ATOM 844 C CA . ILE A 1 113 ? -18.149 9.445 30.104 1.00 59.56 113 ILE A CA 1
ATOM 845 C C . ILE A 1 113 ? -19.448 9.035 29.420 1.00 59.56 113 ILE A C 1
ATOM 847 O O . ILE A 1 113 ? -19.515 8.862 28.201 1.00 59.56 113 ILE A O 1
ATOM 851 N N . ASN A 1 114 ? -20.467 8.833 30.254 1.00 52.81 114 ASN A N 1
ATOM 852 C CA . ASN A 1 114 ? -21.859 8.733 29.851 1.00 52.81 114 ASN A CA 1
ATOM 853 C C . ASN A 1 114 ? -22.193 9.868 28.874 1.00 52.81 114 ASN A C 1
ATOM 855 O O . ASN A 1 114 ? -21.716 10.990 29.012 1.00 52.81 114 ASN A O 1
ATOM 859 N N . GLN A 1 115 ? -23.031 9.551 27.894 1.00 55.94 115 GLN A N 1
ATOM 860 C CA . GLN A 1 115 ? -23.476 10.370 26.763 1.00 55.94 115 GLN A CA 1
ATOM 861 C C . GLN A 1 115 ? -24.046 11.780 27.059 1.00 55.94 115 GLN A C 1
ATOM 863 O O . GLN A 1 115 ? -24.616 12.397 26.163 1.00 55.94 115 GLN A O 1
ATOM 868 N N . SER A 1 116 ? -23.929 12.332 28.263 1.00 50.31 116 SER A N 1
ATOM 869 C CA . SER A 1 116 ? -24.563 13.598 28.637 1.00 50.31 116 SER A CA 1
ATOM 870 C C . SER A 1 116 ? -23.823 14.859 28.182 1.00 50.31 116 SER A C 1
ATOM 872 O O . SER A 1 116 ? -24.480 15.883 28.015 1.00 50.31 116 SER A O 1
ATOM 874 N N . ASP A 1 117 ? -22.514 14.817 27.913 1.00 54.09 117 ASP A N 1
ATOM 875 C CA . ASP A 1 117 ? -21.767 16.057 27.632 1.00 54.09 117 ASP A CA 1
ATOM 876 C C . ASP A 1 117 ? -21.473 16.315 26.147 1.00 54.09 117 ASP A C 1
ATOM 878 O O . ASP A 1 117 ? -21.112 17.437 25.802 1.00 54.09 117 ASP A O 1
ATOM 882 N N . MET A 1 118 ? -21.704 15.345 25.243 1.00 53.38 118 MET A N 1
ATOM 883 C CA . MET A 1 118 ? -21.423 15.531 23.804 1.00 53.38 118 MET A CA 1
ATOM 884 C C . MET A 1 118 ? -22.392 16.451 23.063 1.00 53.38 118 MET A C 1
ATOM 886 O O . MET A 1 118 ? -22.026 17.087 22.078 1.00 53.38 118 MET A O 1
ATOM 890 N N . LEU A 1 119 ? -23.604 16.613 23.585 1.00 54.66 119 LEU A N 1
ATOM 891 C CA . LEU A 1 119 ? -24.605 17.508 23.006 1.00 54.66 119 LEU A CA 1
ATOM 892 C C . LEU A 1 119 ? -24.425 18.988 23.394 1.00 54.66 119 LEU A C 1
ATOM 894 O O . LEU A 1 119 ? -25.198 19.820 22.930 1.00 54.66 119 LEU A O 1
ATOM 898 N N . ARG A 1 120 ? -23.422 19.351 24.213 1.00 53.97 120 ARG A N 1
ATOM 899 C CA . ARG A 1 120 ? -23.200 20.744 24.660 1.00 53.97 120 ARG A CA 1
ATOM 900 C C . ARG A 1 120 ? -22.148 21.530 23.882 1.00 53.97 120 ARG A C 1
ATOM 902 O O . ARG A 1 120 ? -22.079 22.738 24.061 1.00 53.97 120 ARG A O 1
ATOM 909 N N . TYR A 1 121 ? -21.355 20.889 23.029 1.00 51.41 121 TYR A N 1
ATOM 910 C CA . TYR A 1 121 ? -20.365 21.576 22.181 1.00 51.41 121 TYR A CA 1
ATOM 911 C C . TYR A 1 121 ? -20.793 21.696 20.712 1.00 51.41 121 TYR A C 1
ATOM 913 O O . TYR A 1 121 ? -20.012 22.136 19.873 1.00 51.41 121 TYR A O 1
ATOM 921 N N . MET A 1 122 ? -22.041 21.326 20.412 1.00 50.25 122 MET A N 1
ATOM 922 C CA . MET A 1 122 ? -22.684 21.507 19.108 1.00 50.25 122 MET A CA 1
ATOM 923 C C . MET A 1 122 ? -23.964 22.363 19.226 1.00 50.25 122 MET A C 1
ATOM 925 O O . MET A 1 122 ? -24.951 22.112 18.538 1.00 50.25 122 MET A O 1
ATOM 929 N N . ILE A 1 123 ? -23.946 23.350 20.130 1.00 42.41 123 ILE A N 1
ATOM 930 C CA . ILE A 1 123 ? -24.799 24.551 20.124 1.00 42.41 123 ILE A CA 1
ATOM 931 C C . ILE A 1 123 ? -23.877 25.764 20.163 1.00 42.41 123 ILE A C 1
ATOM 933 O O . ILE A 1 123 ? -22.919 25.728 20.970 1.00 42.41 123 ILE A O 1
#

InterPro domains:
  IPR013057 Amino acid transporter, transmembrane domain [PF01490] (7-113)

Radius of gyration: 20.77 Å; chains: 1; bounding box: 44×44×51 Å

Secondary structure (DSSP, 8-state):
--HHHHHHHHHHHHHTGGGGTHHHHHHHH-HHHHHHHHHHHHHHHHHHHHHHHHHHHHHT-S-HHHHHHHHHHHHHHHHHHHHHHHHHHHHHHHHHHHHHHHHHHHHHHHHT--TTSGGGS--

Organism: NCBI:txid40085

Foldseek 3Di:
DPPVVVVVVVVCVVCDPCVLCLVVLCVVQPDVRSVVVVVVVVVVVVVVVVVQVVLCVVVVHPDPLVSLCVVPNPVSSVVVVVVVVVVVVVVVVVVVVSCVVVVVVVVCVVVVDPPPCPVPVVD

pLDDT: mean 80.85, std 12.3, range [42.41, 95.69]

Sequence (123 aa):
MGTTGLSITLANSIIGVGILAMPFCFQQCGVLLATLILLLMGLVSRLCCYFLLKSALLARRRNFEFLAFHVFGTAGKFGVEVGIIGFLMGTCIAYFVVVGDLGPQIISKMFNINQSDMLRYMI